Protein AF-A0AAD4X9F3-F1 (afdb_monomer_lite)

InterPro domains:
  IPR056671 Domain of unknown function DUF7769 [PF24964] (15-66)

Radius of gyration: 19.05 Å; chains: 1; bounding box: 66×26×44 Å

Sequence (95 aa):
MDIGTSFSTRNNKNLTNEQRLLVYHFLLKDSNKGRVKRGSMLRASQLFSISVITAKRIWKRGKDCWSRNVPIDVSSRKPTRSGGKPMEIDLSKLP

Organism: NCBI:txid357466

Foldseek 3Di:
DDPPPPPPDPPPPPDAQVLLVVLQVQQVVQDDPLHGDPCSLVVSCVVSVHDSVLSVLSSVQQVVCVVVVHPRGSGDPPPPDPDDDPPPPPPVPDD

pLDDT: mean 82.76, std 18.22, range [32.06, 97.75]

Secondary structure (DSSP, 8-state):
----------------HHHHHHHHHHHHHTEETTEEPTTHHHHHHHHTT--HHHHHHHHHHHHHHHHTT--------S-TT-S-------GGG--

Structure (mmCIF, N/CA/C/O backbone):
data_AF-A0AAD4X9F3-F1
#
_entry.id   AF-A0AAD4X9F3-F1
#
loop_
_atom_site.group_PDB
_atom_site.id
_atom_site.type_symbol
_atom_site.label_atom_id
_atom_site.label_alt_id
_atom_site.label_comp_id
_atom_site.label_asym_id
_atom_site.label_entity_id
_atom_site.label_seq_id
_atom_site.pdbx_PDB_ins_code
_atom_site.Cartn_x
_atom_site.Cartn_y
_atom_site.Cartn_z
_atom_site.occupancy
_atom_site.B_iso_or_equiv
_atom_site.auth_seq_id
_atom_site.auth_comp_id
_atom_site.auth_asym_id
_atom_site.auth_atom_id
_atom_site.pdbx_PDB_model_num
ATOM 1 N N . MET A 1 1 ? -25.275 13.630 18.191 1.00 39.44 1 MET A N 1
ATOM 2 C CA . MET A 1 1 ? -24.433 12.526 17.682 1.00 39.44 1 MET A CA 1
ATOM 3 C C . MET A 1 1 ? -23.032 13.073 17.536 1.00 39.44 1 MET A C 1
ATOM 5 O O . MET A 1 1 ? -22.702 13.679 16.523 1.00 39.44 1 MET A O 1
ATOM 9 N N . ASP A 1 2 ? -22.261 12.954 18.605 1.00 33.00 2 ASP A N 1
ATOM 10 C CA . ASP A 1 2 ? -20.920 13.507 18.715 1.00 33.00 2 ASP A CA 1
ATOM 11 C C .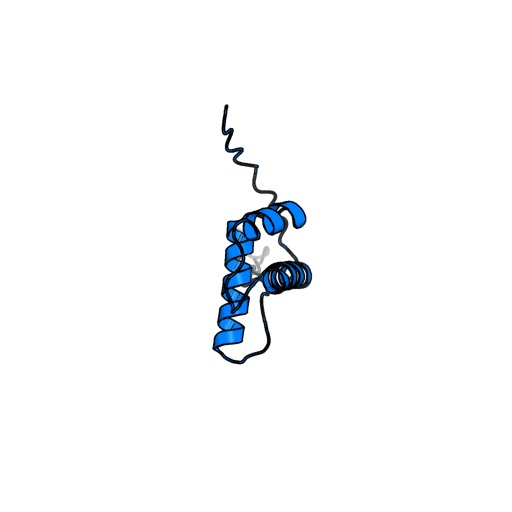 ASP A 1 2 ? -19.975 12.767 17.768 1.00 33.00 2 ASP A C 1
ATOM 13 O O . ASP A 1 2 ? -19.622 11.609 17.985 1.00 33.00 2 ASP A O 1
ATOM 17 N N . ILE A 1 3 ? -19.553 13.432 16.690 1.00 42.62 3 ILE A N 1
ATOM 18 C CA . ILE A 1 3 ? -18.442 12.958 15.860 1.00 42.62 3 ILE A CA 1
ATOM 19 C C . ILE A 1 3 ? -17.166 13.352 16.604 1.00 42.62 3 ILE A C 1
ATOM 21 O O . ILE A 1 3 ? -16.463 14.298 16.244 1.00 42.62 3 ILE A O 1
ATOM 25 N N . GLY A 1 4 ? -16.904 12.633 17.697 1.00 32.06 4 GLY A N 1
ATOM 26 C CA . GLY A 1 4 ? -15.634 12.648 18.402 1.00 32.06 4 GLY A CA 1
ATOM 27 C C . GLY A 1 4 ? -14.551 12.193 17.436 1.00 32.06 4 GLY A C 1
ATOM 28 O O . GLY A 1 4 ? -14.275 11.005 17.292 1.00 32.06 4 GLY A O 1
ATOM 29 N N . THR A 1 5 ? -13.963 13.148 16.720 1.00 45.06 5 THR A N 1
ATOM 30 C CA . THR A 1 5 ? -12.788 12.912 15.888 1.00 45.06 5 THR A CA 1
ATOM 31 C C . THR A 1 5 ? -11.633 12.688 16.850 1.00 45.06 5 THR A C 1
ATOM 33 O O . THR A 1 5 ? -10.939 13.621 17.244 1.00 45.06 5 THR A O 1
ATOM 36 N N . SER A 1 6 ? -11.472 11.445 17.303 1.00 38.75 6 SER A N 1
ATOM 37 C CA . SER A 1 6 ? -10.356 11.047 18.145 1.00 38.75 6 SER A CA 1
ATOM 38 C C . SER A 1 6 ? -9.070 11.294 17.361 1.00 38.75 6 SER A C 1
ATOM 40 O O . SER A 1 6 ? -8.746 10.562 16.421 1.00 38.75 6 SER A O 1
ATOM 42 N N . PHE A 1 7 ? -8.318 12.325 17.735 1.00 47.53 7 PHE A N 1
ATOM 43 C CA . PHE A 1 7 ? -6.920 12.456 17.350 1.00 47.53 7 PHE A CA 1
ATOM 44 C C . PHE A 1 7 ? -6.142 11.361 18.086 1.00 47.53 7 PHE A C 1
ATOM 46 O O . PHE A 1 7 ? -5.483 11.624 19.087 1.00 47.53 7 PHE A O 1
ATOM 53 N N . SER A 1 8 ? -6.271 10.106 17.637 1.00 50.84 8 SER A N 1
ATOM 54 C CA . SER A 1 8 ? -5.524 8.990 18.207 1.00 50.84 8 SER A CA 1
ATOM 55 C C . SER A 1 8 ? -4.045 9.340 18.151 1.00 50.84 8 SER A C 1
ATOM 57 O O . SER A 1 8 ? -3.485 9.595 17.077 1.00 50.84 8 SER A O 1
ATOM 59 N N . THR A 1 9 ? -3.432 9.381 19.330 1.00 46.59 9 THR A N 1
ATOM 60 C CA . THR A 1 9 ? -1.992 9.466 19.532 1.00 46.59 9 THR A CA 1
ATOM 61 C C . THR A 1 9 ? -1.326 8.522 18.538 1.00 46.59 9 THR A C 1
ATOM 63 O O . THR A 1 9 ? -1.598 7.323 18.495 1.00 46.59 9 THR A O 1
ATOM 66 N N . ARG A 1 10 ? -0.552 9.109 17.617 1.00 52.81 10 ARG A N 1
ATOM 67 C CA . ARG A 1 10 ? 0.027 8.425 16.460 1.00 52.81 10 ARG A CA 1
ATOM 68 C C . ARG A 1 10 ? 0.903 7.281 16.953 1.00 52.81 10 ARG A C 1
ATOM 70 O O . ARG A 1 10 ? 2.082 7.491 17.229 1.00 52.81 10 ARG A O 1
ATOM 77 N N . ASN A 1 11 ? 0.349 6.075 17.009 1.00 52.50 11 ASN A N 1
ATOM 78 C CA . ASN A 1 11 ? 1.132 4.859 17.115 1.00 52.50 11 ASN A CA 1
ATOM 79 C C . ASN A 1 11 ? 1.873 4.720 15.777 1.00 52.50 11 ASN A C 1
ATOM 81 O O . ASN A 1 11 ? 1.398 4.097 14.831 1.00 52.50 11 ASN A O 1
ATOM 85 N N . ASN A 1 12 ? 2.995 5.435 15.653 1.00 56.12 12 ASN A N 1
ATOM 86 C CA . ASN A 1 12 ? 3.875 5.475 14.489 1.00 56.12 12 ASN A CA 1
ATOM 87 C C . ASN A 1 12 ? 4.640 4.148 14.376 1.00 56.12 12 ASN A C 1
ATOM 89 O O . ASN A 1 12 ? 5.859 4.145 14.214 1.00 56.12 12 ASN A O 1
ATOM 93 N N . LYS A 1 13 ? 3.946 3.007 14.460 1.00 60.78 13 LYS A N 1
ATOM 94 C CA . LYS A 1 13 ? 4.536 1.732 14.075 1.00 60.78 13 LYS A CA 1
ATOM 95 C C . LYS A 1 13 ? 4.876 1.862 12.599 1.00 60.78 13 LYS A C 1
ATOM 97 O O . LYS A 1 13 ? 4.005 2.012 11.740 1.00 60.78 13 LYS A O 1
ATOM 102 N N . ASN A 1 14 ? 6.172 1.947 12.321 1.00 71.88 14 ASN A N 1
ATOM 103 C CA . ASN A 1 14 ? 6.661 1.989 10.959 1.00 71.88 14 ASN A CA 1
ATOM 104 C C . ASN A 1 14 ? 6.272 0.657 10.320 1.00 71.88 14 ASN A C 1
ATOM 106 O O . ASN A 1 14 ? 6.803 -0.378 10.707 1.00 71.88 14 ASN A O 1
ATOM 110 N N . LEU A 1 15 ? 5.324 0.687 9.378 1.00 84.06 15 LEU A N 1
ATOM 111 C CA . LEU A 1 15 ? 4.990 -0.501 8.601 1.00 84.06 15 LEU A CA 1
ATOM 112 C C . LEU A 1 15 ? 6.253 -1.023 7.915 1.00 84.06 15 LEU A C 1
ATOM 114 O O . LEU A 1 15 ? 6.954 -0.241 7.257 1.00 84.06 15 LEU A O 1
ATOM 118 N N . THR A 1 16 ? 6.487 -2.330 8.011 1.00 90.50 16 THR A N 1
ATOM 119 C CA . THR A 1 16 ? 7.503 -3.001 7.193 1.00 90.50 16 THR A CA 1
ATOM 120 C C . THR A 1 16 ? 7.133 -2.879 5.712 1.00 90.50 16 THR A C 1
ATOM 122 O O . THR A 1 16 ? 5.973 -2.642 5.359 1.00 90.50 16 THR A O 1
ATOM 125 N N . ASN A 1 17 ? 8.107 -3.017 4.810 1.00 91.50 17 ASN A N 1
ATOM 126 C CA . ASN A 1 17 ? 7.832 -2.926 3.372 1.00 91.50 17 ASN A CA 1
ATOM 127 C C . ASN A 1 17 ? 6.826 -3.995 2.908 1.00 91.50 17 ASN A C 1
ATOM 129 O O . ASN A 1 17 ? 5.949 -3.691 2.103 1.00 91.50 17 ASN A O 1
ATOM 133 N N . GLU A 1 18 ? 6.879 -5.189 3.494 1.00 93.38 18 GLU A N 1
ATOM 134 C CA . GLU A 1 18 ? 5.912 -6.269 3.269 1.00 93.38 18 GLU A CA 1
ATOM 135 C C . GLU A 1 18 ? 4.495 -5.869 3.692 1.00 93.38 18 GLU A C 1
ATOM 137 O O . GLU A 1 18 ? 3.555 -5.982 2.909 1.00 93.38 18 GLU A O 1
ATOM 142 N N . GLN A 1 19 ? 4.326 -5.297 4.890 1.00 94.12 19 GLN A N 1
ATOM 143 C CA . GLN A 1 19 ? 3.018 -4.808 5.336 1.00 94.12 19 GLN A CA 1
ATOM 144 C C . GLN A 1 19 ? 2.480 -3.704 4.418 1.00 94.12 19 GLN A C 1
ATOM 146 O O . GLN A 1 19 ? 1.284 -3.648 4.132 1.00 94.12 19 GLN A O 1
ATOM 151 N N . ARG A 1 20 ? 3.354 -2.826 3.911 1.00 95.88 20 ARG A N 1
ATOM 152 C CA . ARG A 1 20 ? 2.969 -1.792 2.934 1.00 95.88 20 ARG A CA 1
ATOM 153 C C . ARG A 1 20 ? 2.500 -2.412 1.617 1.00 95.88 20 ARG A C 1
ATOM 155 O O . ARG A 1 20 ? 1.547 -1.899 1.029 1.00 95.88 20 ARG A O 1
ATOM 162 N N . LEU A 1 21 ? 3.127 -3.502 1.178 1.00 96.38 21 LEU A N 1
ATOM 163 C CA . LEU A 1 21 ? 2.719 -4.255 -0.007 1.00 96.38 21 LEU A CA 1
ATOM 164 C C . LEU A 1 21 ? 1.354 -4.930 0.194 1.00 96.38 21 LEU A C 1
ATOM 166 O O . LEU A 1 21 ? 0.490 -4.820 -0.674 1.00 96.38 21 LEU A O 1
ATOM 170 N N . LEU A 1 22 ? 1.099 -5.514 1.368 1.00 97.25 22 LEU A N 1
ATOM 171 C CA . LEU A 1 22 ? -0.215 -6.072 1.718 1.00 97.25 22 LEU A CA 1
ATOM 172 C C . LEU A 1 22 ? -1.326 -5.011 1.694 1.00 97.25 22 LEU A C 1
ATOM 174 O O . LEU A 1 22 ? -2.395 -5.252 1.131 1.00 97.25 22 LEU A O 1
ATOM 178 N N . VAL A 1 23 ? -1.067 -3.810 2.230 1.00 97.06 23 VAL A N 1
ATOM 179 C CA . VAL A 1 23 ? -2.006 -2.675 2.138 1.00 97.06 23 VAL A CA 1
ATOM 180 C C . VAL A 1 23 ? -2.305 -2.337 0.676 1.00 97.06 23 VAL A C 1
ATOM 182 O O . VAL A 1 23 ? -3.462 -2.105 0.319 1.00 97.06 23 VAL A O 1
ATOM 185 N N . TYR A 1 24 ? -1.280 -2.303 -0.180 1.00 97.25 24 TYR A N 1
ATOM 186 C CA . TYR A 1 24 ? -1.466 -2.036 -1.603 1.00 97.25 24 TYR A CA 1
ATOM 187 C C . TYR A 1 24 ? -2.329 -3.109 -2.278 1.00 97.25 24 TYR A C 1
ATOM 189 O O . TYR A 1 24 ? -3.300 -2.753 -2.942 1.00 97.25 24 TYR A O 1
ATOM 197 N N . HIS A 1 25 ? -2.048 -4.398 -2.064 1.00 96.94 25 HIS A N 1
ATOM 198 C CA . HIS A 1 25 ? -2.841 -5.489 -2.641 1.00 96.94 25 HIS A CA 1
ATOM 199 C C . HIS A 1 25 ? -4.290 -5.498 -2.151 1.00 96.94 25 HIS A C 1
ATOM 201 O O . HIS A 1 25 ? -5.202 -5.712 -2.950 1.00 96.94 25 HIS A O 1
ATOM 207 N N . PHE A 1 26 ? -4.525 -5.202 -0.869 1.00 97.75 26 PHE A N 1
ATOM 208 C CA . PHE A 1 26 ? -5.875 -5.041 -0.331 1.00 97.75 26 PHE A CA 1
ATOM 209 C C . PHE A 1 26 ? -6.651 -3.950 -1.085 1.00 97.75 26 PHE A C 1
ATOM 211 O O . PHE A 1 26 ? -7.775 -4.176 -1.536 1.00 97.75 26 PHE A O 1
ATOM 218 N N . LEU A 1 27 ? -6.039 -2.774 -1.268 1.00 97.50 27 LEU A N 1
ATOM 219 C CA . LEU A 1 27 ? -6.653 -1.665 -2.003 1.00 97.50 27 LEU A CA 1
ATOM 220 C C . LEU A 1 27 ? -6.815 -1.976 -3.494 1.00 97.50 27 LEU A C 1
ATOM 222 O O . LEU A 1 27 ? -7.803 -1.553 -4.088 1.00 97.50 27 LEU A O 1
ATOM 226 N N . LEU A 1 28 ? -5.874 -2.717 -4.084 1.00 96.38 28 LEU A N 1
ATOM 227 C CA . LEU A 1 28 ? -5.915 -3.133 -5.482 1.00 96.38 28 LEU A CA 1
ATOM 228 C C . LEU A 1 28 ? -7.091 -4.080 -5.740 1.00 96.38 28 LEU A C 1
ATOM 230 O O . LEU A 1 28 ? -7.858 -3.835 -6.670 1.00 96.38 28 LEU A O 1
ATOM 234 N N . LYS A 1 29 ? -7.285 -5.089 -4.878 1.00 96.44 29 LYS A N 1
ATOM 235 C CA . LYS A 1 29 ? -8.424 -6.025 -4.930 1.00 96.44 29 LYS A CA 1
ATOM 236 C C . LYS A 1 29 ? -9.765 -5.300 -4.848 1.00 96.44 29 LYS A C 1
ATOM 238 O O . LYS A 1 29 ? -10.748 -5.736 -5.437 1.00 96.44 29 LYS A O 1
ATOM 243 N N . ASP A 1 30 ? -9.802 -4.186 -4.124 1.00 95.62 30 ASP A N 1
ATOM 244 C CA . ASP A 1 30 ? -11.003 -3.377 -3.961 1.00 95.62 30 ASP A CA 1
ATOM 245 C C . ASP A 1 30 ? -11.037 -2.127 -4.857 1.00 95.62 30 ASP A C 1
ATOM 247 O O . ASP A 1 30 ? -11.812 -1.192 -4.629 1.00 95.62 30 ASP A O 1
ATOM 251 N N . SER A 1 31 ? -10.201 -2.108 -5.897 1.00 95.00 31 SER A N 1
ATOM 252 C CA . SER A 1 31 ? -10.197 -1.084 -6.934 1.00 95.00 31 SER A CA 1
ATOM 253 C C . SER A 1 31 ? -10.873 -1.579 -8.211 1.00 95.00 31 SER A C 1
ATOM 255 O O . SER A 1 31 ? -10.894 -2.768 -8.507 1.00 95.00 31 SER A O 1
ATOM 257 N N . ASN A 1 32 ? -11.428 -0.650 -8.983 1.00 92.75 32 ASN A N 1
ATOM 258 C CA . ASN A 1 32 ? -11.931 -0.899 -10.328 1.00 92.75 32 ASN A CA 1
ATOM 259 C C . ASN A 1 32 ? -11.284 0.109 -11.285 1.00 92.75 32 ASN A C 1
ATOM 261 O O . ASN A 1 32 ? -11.333 1.313 -11.022 1.00 92.75 32 ASN A O 1
ATOM 265 N N . LYS A 1 33 ? -10.649 -0.367 -12.365 1.00 87.69 33 LYS A N 1
ATOM 266 C CA . LYS A 1 33 ? -9.953 0.470 -13.369 1.00 87.69 33 LYS A CA 1
ATOM 267 C C . LYS A 1 33 ? -9.028 1.534 -12.741 1.00 87.69 33 LYS A C 1
ATOM 269 O O . LYS A 1 33 ? -9.054 2.705 -13.111 1.00 87.69 33 LYS A O 1
ATOM 274 N N . GLY A 1 34 ? -8.257 1.152 -11.717 1.00 85.25 34 GLY A N 1
ATOM 275 C CA . GLY A 1 34 ? -7.315 2.052 -11.032 1.00 85.25 34 GLY A CA 1
ATOM 276 C C . GLY A 1 34 ? -7.951 3.061 -10.061 1.00 85.25 34 GLY A C 1
ATOM 277 O O . GLY A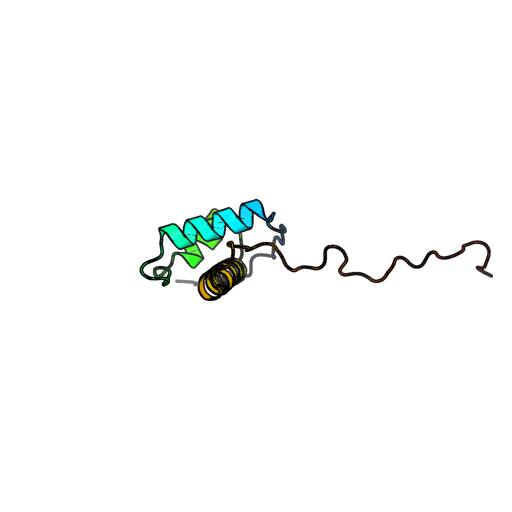 1 34 ? -7.259 3.949 -9.548 1.00 85.25 34 GLY A O 1
ATOM 278 N N . ARG A 1 35 ? -9.252 2.933 -9.771 1.00 91.62 35 ARG A N 1
ATOM 279 C CA . ARG A 1 35 ? -9.973 3.734 -8.771 1.00 91.62 35 ARG A CA 1
ATOM 280 C C . ARG A 1 35 ? -10.374 2.854 -7.595 1.00 91.62 35 ARG A C 1
ATOM 282 O O . ARG A 1 35 ? -11.125 1.899 -7.752 1.00 91.62 35 ARG A O 1
ATOM 289 N N . VAL A 1 36 ? -9.883 3.190 -6.408 1.00 94.75 36 VAL A N 1
ATOM 290 C CA . VAL A 1 36 ? -10.275 2.526 -5.157 1.00 94.75 36 VAL A CA 1
ATOM 291 C C . VAL A 1 36 ? -11.715 2.906 -4.815 1.00 94.75 36 VAL A C 1
ATOM 293 O O . VAL A 1 36 ? -12.077 4.081 -4.926 1.00 94.75 36 VAL A O 1
ATOM 296 N N . LYS A 1 37 ? -12.532 1.934 -4.395 1.00 95.25 37 LYS A N 1
ATOM 297 C CA . LYS A 1 37 ? -13.921 2.187 -3.986 1.00 95.25 37 LYS A CA 1
ATOM 298 C C . LYS A 1 37 ? -14.003 3.143 -2.786 1.00 95.25 37 LYS A C 1
ATOM 300 O O . LYS A 1 37 ? -13.062 3.326 -2.006 1.00 95.25 37 LYS A O 1
ATOM 305 N N . ARG A 1 38 ? -15.168 3.780 -2.620 1.00 93.50 38 ARG A N 1
ATOM 306 C CA . ARG A 1 38 ? -15.431 4.656 -1.469 1.00 93.50 38 ARG A CA 1
ATOM 307 C C . ARG A 1 38 ? -15.293 3.847 -0.172 1.00 93.50 38 ARG A C 1
ATOM 309 O O . ARG A 1 38 ? -15.764 2.720 -0.076 1.00 93.50 38 ARG A O 1
ATOM 316 N N . GLY A 1 39 ? -14.620 4.421 0.823 1.00 94.81 39 GLY A N 1
ATOM 317 C CA . GLY A 1 39 ? -14.443 3.800 2.140 1.00 94.81 39 GLY A CA 1
ATOM 318 C C . GLY A 1 39 ? -13.345 2.733 2.235 1.00 94.81 39 GLY A C 1
ATOM 319 O O . GLY A 1 39 ? -12.945 2.401 3.347 1.00 94.81 39 GLY A O 1
ATOM 320 N N . SER A 1 40 ? -12.772 2.235 1.134 1.00 96.56 40 SER A N 1
ATOM 321 C CA . SER A 1 40 ? -11.714 1.207 1.213 1.00 96.56 40 SER A CA 1
ATOM 322 C C . SER A 1 40 ? -10.447 1.717 1.897 1.00 96.56 40 SER A C 1
ATOM 324 O O . SER A 1 40 ? -9.775 0.962 2.587 1.00 96.56 40 SER A O 1
ATOM 326 N N . MET A 1 41 ? -10.146 3.015 1.777 1.00 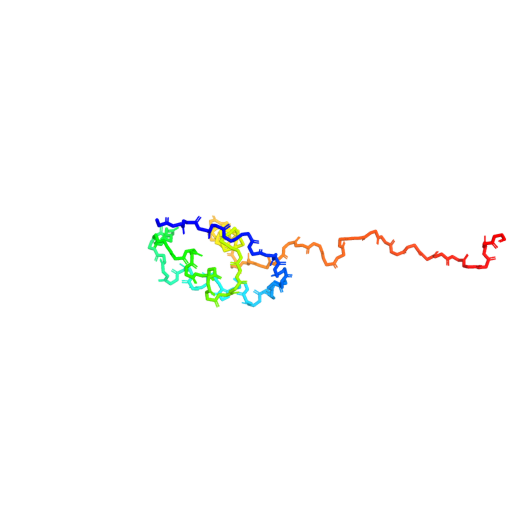96.69 41 MET A N 1
ATOM 327 C CA . MET A 1 41 ? -9.037 3.640 2.510 1.00 96.69 41 MET A CA 1
ATOM 328 C C . MET A 1 41 ? -9.259 3.618 4.026 1.00 96.69 41 MET A C 1
ATOM 330 O O . MET A 1 41 ? -8.307 3.429 4.777 1.00 96.69 41 MET A O 1
ATOM 334 N N . LEU A 1 42 ? -10.507 3.805 4.472 1.00 96.62 42 LEU A N 1
ATOM 335 C CA . LEU A 1 42 ? -10.869 3.714 5.885 1.00 96.62 42 LEU A CA 1
ATOM 336 C C . LEU A 1 42 ? -10.794 2.260 6.363 1.00 96.62 42 LEU A C 1
ATOM 338 O O . LEU A 1 42 ? -10.201 1.997 7.401 1.00 96.62 42 LEU A O 1
ATOM 342 N N . ARG A 1 43 ? -11.287 1.310 5.560 1.00 97.12 43 ARG A N 1
ATOM 343 C CA . ARG A 1 43 ? -11.154 -0.124 5.858 1.00 97.12 43 ARG A CA 1
ATOM 344 C C . ARG A 1 43 ? -9.694 -0.565 5.949 1.00 97.12 43 ARG A C 1
ATOM 346 O O . ARG A 1 43 ? -9.334 -1.250 6.894 1.00 97.12 43 ARG A O 1
ATOM 353 N N . ALA A 1 44 ? -8.835 -0.123 5.029 1.00 95.81 44 ALA A N 1
ATOM 354 C CA . ALA A 1 44 ? -7.396 -0.379 5.106 1.00 95.81 44 ALA A CA 1
ATOM 355 C C . ALA A 1 44 ? -6.770 0.271 6.352 1.00 95.81 44 ALA A C 1
ATOM 357 O O . ALA A 1 44 ? -5.938 -0.329 7.022 1.00 95.81 44 ALA A O 1
ATOM 358 N N . SER A 1 45 ? -7.184 1.493 6.688 1.00 94.00 45 SER A N 1
ATOM 359 C CA . SER A 1 45 ? -6.735 2.185 7.898 1.00 94.00 45 SER A CA 1
ATOM 360 C C . SER A 1 45 ? -7.054 1.385 9.164 1.00 94.00 45 SER A C 1
ATOM 362 O O . SER A 1 45 ? -6.157 1.171 9.976 1.00 94.00 45 SER A O 1
ATOM 364 N N . GLN A 1 46 ? -8.283 0.883 9.285 1.00 94.94 46 GLN A N 1
ATOM 365 C CA . GLN A 1 46 ? -8.725 0.060 10.410 1.00 94.94 46 GLN A CA 1
ATOM 366 C C . GLN A 1 46 ? -8.017 -1.302 10.435 1.00 94.94 46 GLN A C 1
ATOM 368 O O . GLN A 1 46 ? -7.429 -1.663 11.449 1.00 94.94 46 GLN A O 1
ATOM 373 N N . LEU A 1 47 ? -7.999 -2.020 9.306 1.00 94.56 47 LEU A N 1
ATOM 374 C CA . LEU A 1 47 ? -7.433 -3.369 9.205 1.00 94.56 47 LEU A CA 1
ATOM 375 C C . LEU A 1 47 ? -5.934 -3.406 9.526 1.00 94.56 47 LEU A C 1
ATOM 377 O O . LEU A 1 47 ? -5.463 -4.321 10.191 1.00 94.56 47 LEU A O 1
ATOM 381 N N . PHE A 1 48 ? -5.185 -2.404 9.066 1.00 91.88 48 PHE A N 1
ATOM 382 C CA . PHE A 1 48 ? -3.733 -2.349 9.238 1.00 91.88 48 PHE A CA 1
ATOM 383 C C . PHE A 1 48 ? -3.293 -1.410 10.373 1.00 91.88 48 PHE A C 1
ATOM 385 O O . PHE A 1 48 ? -2.099 -1.156 10.515 1.00 91.88 48 PHE A O 1
ATOM 392 N N . SER A 1 49 ? -4.230 -0.878 11.172 1.00 92.12 49 SER A N 1
ATOM 393 C CA . SER A 1 49 ? -3.954 0.084 12.255 1.00 92.12 49 SER A CA 1
ATOM 394 C C . SER A 1 49 ? -3.072 1.267 11.818 1.00 92.12 49 SER A C 1
ATOM 396 O O . SER A 1 49 ? -2.139 1.669 12.514 1.00 92.12 49 SER A O 1
ATOM 398 N N . ILE A 1 50 ? -3.341 1.826 10.635 1.00 91.81 50 ILE A N 1
ATOM 399 C CA . ILE A 1 50 ? -2.580 2.949 10.064 1.00 91.81 50 ILE A CA 1
ATOM 400 C C . ILE A 1 50 ? -3.457 4.161 9.827 1.00 91.81 50 ILE A C 1
ATOM 402 O O . ILE A 1 50 ? -4.667 4.048 9.686 1.00 91.81 50 ILE A O 1
ATOM 406 N N . SER A 1 51 ? -2.848 5.336 9.671 1.00 92.75 51 SER A N 1
ATOM 407 C CA . SER A 1 51 ? -3.599 6.507 9.220 1.00 92.75 51 SER A CA 1
ATOM 408 C C . SER A 1 51 ? -4.111 6.333 7.782 1.00 92.75 51 SER A C 1
ATOM 410 O O . SER A 1 51 ? -3.415 5.798 6.910 1.00 92.75 51 SER A O 1
ATOM 412 N N . VAL A 1 52 ? -5.288 6.894 7.495 1.00 94.62 52 VAL A N 1
ATOM 413 C CA . VAL A 1 52 ? -5.830 7.006 6.127 1.00 94.62 52 VAL A CA 1
ATOM 414 C C . VAL A 1 52 ? -4.839 7.710 5.187 1.00 94.62 52 VAL A C 1
ATOM 416 O O . VAL A 1 52 ? -4.741 7.369 4.009 1.00 94.62 52 VAL A O 1
ATOM 419 N N . ILE A 1 53 ? -4.056 8.667 5.699 1.00 94.44 53 ILE A N 1
ATOM 420 C CA . ILE A 1 53 ? -3.008 9.362 4.935 1.00 94.44 53 ILE A CA 1
ATOM 421 C C . ILE A 1 53 ? -1.915 8.377 4.499 1.00 94.44 53 ILE A C 1
ATOM 423 O O . ILE A 1 53 ? -1.478 8.411 3.347 1.00 94.44 53 ILE A O 1
ATOM 427 N N . THR A 1 54 ? -1.488 7.475 5.386 1.00 93.56 54 THR A N 1
ATOM 428 C CA . THR A 1 54 ? -0.509 6.427 5.064 1.00 93.56 54 THR A CA 1
ATOM 429 C C . THR A 1 54 ? -1.043 5.495 3.978 1.00 93.56 54 THR A C 1
ATOM 431 O O . THR A 1 54 ? -0.328 5.248 3.007 1.00 93.56 54 THR A O 1
ATOM 434 N N . ALA A 1 55 ? -2.300 5.050 4.083 1.00 95.50 55 ALA A N 1
ATOM 435 C CA . ALA A 1 55 ? -2.945 4.222 3.059 1.00 95.50 55 ALA A CA 1
ATOM 436 C C . ALA A 1 55 ? -2.988 4.932 1.691 1.00 95.50 55 ALA A C 1
ATOM 438 O O . ALA A 1 55 ? -2.556 4.372 0.682 1.00 95.50 55 ALA A O 1
ATOM 439 N N . LYS A 1 56 ? -3.394 6.212 1.658 1.00 95.94 56 LYS A N 1
ATOM 440 C CA . LYS A 1 56 ? -3.378 7.039 0.436 1.00 95.94 56 LYS A CA 1
ATOM 441 C C . LYS A 1 56 ? -1.977 7.150 -0.178 1.00 95.94 56 LYS A C 1
ATOM 443 O O . LYS A 1 56 ? -1.832 7.051 -1.394 1.00 95.94 56 LYS A O 1
ATOM 448 N N . ARG A 1 57 ? -0.940 7.348 0.646 1.00 95.69 57 ARG A N 1
ATOM 449 C CA . ARG A 1 57 ? 0.460 7.425 0.183 1.00 95.69 57 ARG A CA 1
ATOM 450 C C . ARG A 1 57 ? 0.933 6.108 -0.431 1.00 95.69 57 ARG A C 1
ATOM 452 O O . ARG A 1 57 ? 1.607 6.145 -1.455 1.00 95.69 57 ARG A O 1
ATOM 459 N N . ILE A 1 58 ? 0.594 4.975 0.185 1.00 96.00 58 ILE A N 1
ATOM 460 C CA . ILE A 1 58 ? 0.906 3.637 -0.343 1.00 96.00 58 ILE A CA 1
ATOM 461 C C . ILE A 1 58 ? 0.233 3.444 -1.706 1.00 96.00 58 ILE A C 1
ATOM 463 O O . ILE A 1 58 ? 0.910 3.111 -2.675 1.00 96.00 58 ILE A O 1
ATOM 467 N N . TRP A 1 59 ? -1.064 3.751 -1.806 1.00 97.38 59 TRP A N 1
ATOM 468 C CA . TRP A 1 59 ? -1.806 3.653 -3.065 1.00 97.38 59 TRP A CA 1
ATO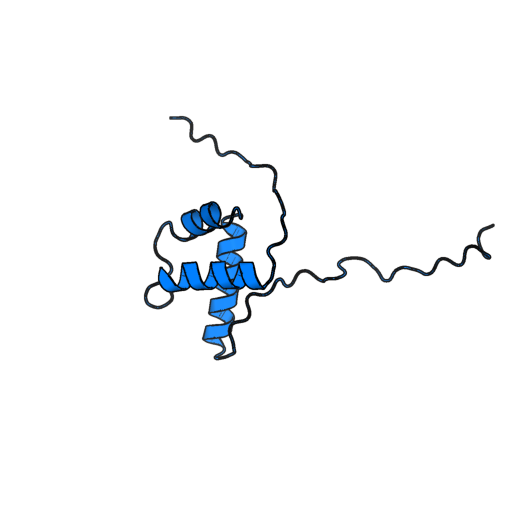M 469 C C . TRP A 1 59 ? -1.195 4.497 -4.182 1.00 97.38 59 TRP A C 1
ATOM 471 O O . TRP A 1 59 ? -0.979 4.001 -5.286 1.00 97.38 59 TRP A 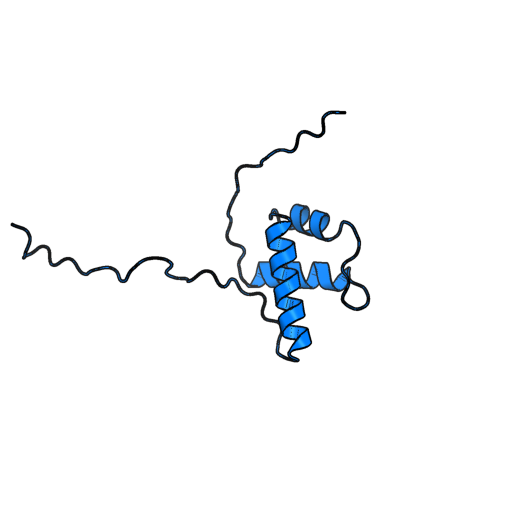O 1
ATOM 481 N N . LYS A 1 60 ? -0.876 5.766 -3.888 1.00 95.88 60 LYS A N 1
ATOM 482 C CA . LYS A 1 60 ? -0.246 6.668 -4.858 1.00 95.88 60 LYS A CA 1
ATOM 483 C C . LYS A 1 60 ? 1.054 6.071 -5.405 1.00 95.88 60 LYS A C 1
ATOM 485 O O . LYS A 1 60 ? 1.213 6.019 -6.614 1.00 95.88 60 LYS A O 1
ATOM 490 N N . ARG A 1 61 ? 1.928 5.544 -4.540 1.00 95.75 61 ARG A N 1
ATOM 491 C CA . ARG A 1 61 ? 3.201 4.936 -4.972 1.00 95.75 61 ARG A CA 1
ATOM 492 C C . ARG A 1 61 ? 3.011 3.746 -5.899 1.00 95.75 61 ARG A C 1
ATOM 494 O O . ARG A 1 61 ? 3.688 3.668 -6.917 1.00 95.75 61 ARG A O 1
ATOM 501 N N . GLY A 1 62 ? 2.086 2.848 -5.567 1.00 95.69 62 GLY A N 1
ATOM 502 C CA . GLY A 1 62 ? 1.797 1.705 -6.428 1.00 95.69 62 GLY A CA 1
ATOM 503 C C . GLY A 1 62 ? 1.260 2.145 -7.791 1.00 95.69 62 GLY A C 1
ATOM 504 O O . GLY A 1 62 ? 1.711 1.641 -8.815 1.00 95.69 62 GLY A O 1
ATOM 505 N N . LYS A 1 63 ? 0.383 3.161 -7.829 1.00 95.06 63 LYS A N 1
ATOM 506 C CA . LYS A 1 63 ? -0.069 3.757 -9.097 1.00 95.06 63 LYS A CA 1
ATOM 507 C C . LYS A 1 63 ? 1.063 4.401 -9.894 1.00 95.06 63 LYS A C 1
ATOM 509 O O . LYS A 1 63 ? 1.098 4.214 -11.101 1.00 95.06 63 LYS A O 1
ATOM 514 N N . ASP A 1 64 ? 1.967 5.125 -9.239 1.00 95.31 64 ASP A N 1
ATOM 515 C CA . ASP A 1 64 ? 3.110 5.767 -9.898 1.00 95.31 64 ASP A CA 1
ATOM 516 C C . ASP A 1 64 ? 4.088 4.725 -10.480 1.00 95.31 64 ASP A C 1
ATOM 518 O O . ASP A 1 64 ? 4.795 4.998 -11.448 1.00 95.31 64 ASP A O 1
ATOM 522 N N . CYS A 1 65 ? 4.185 3.531 -9.884 1.00 95.25 65 CYS A N 1
ATOM 523 C CA . CYS A 1 65 ? 4.944 2.413 -10.457 1.00 95.25 65 CYS A CA 1
ATOM 524 C C . CYS A 1 65 ? 4.220 1.823 -11.667 1.00 95.25 65 CYS A C 1
ATOM 526 O O . CYS A 1 65 ? 4.815 1.693 -12.734 1.00 95.25 65 CYS A O 1
ATOM 528 N N . TRP A 1 66 ? 2.918 1.565 -11.525 1.00 93.31 66 TRP A N 1
ATOM 529 C CA . TRP A 1 66 ? 2.086 1.056 -12.611 1.00 93.31 66 TRP A CA 1
ATOM 530 C C . TRP A 1 66 ? 2.082 1.990 -13.830 1.00 93.31 66 TRP A C 1
ATOM 532 O O . TRP A 1 66 ? 2.262 1.530 -14.951 1.00 93.31 66 TRP A O 1
ATOM 542 N N . SER A 1 67 ? 1.988 3.310 -13.628 1.00 93.81 67 SER A N 1
ATOM 543 C CA . SER A 1 67 ? 2.017 4.295 -14.719 1.00 93.81 67 SER A CA 1
ATOM 544 C C . SER A 1 67 ? 3.366 4.386 -15.433 1.00 93.81 67 SER A C 1
ATOM 546 O O . SER A 1 67 ? 3.421 4.842 -16.567 1.00 93.81 67 SER A O 1
ATOM 548 N N . ARG A 1 68 ? 4.456 3.993 -14.765 1.00 95.62 68 ARG A N 1
ATOM 549 C CA . ARG A 1 68 ? 5.807 3.936 -15.344 1.00 95.62 68 ARG A CA 1
ATOM 550 C C . ARG A 1 68 ? 6.135 2.564 -15.938 1.00 95.62 68 ARG A C 1
ATOM 552 O O . ARG A 1 68 ? 7.253 2.380 -16.401 1.00 95.62 68 ARG A O 1
ATOM 559 N N . ASN A 1 69 ? 5.198 1.614 -15.894 1.00 94.75 69 ASN A N 1
ATOM 560 C CA . ASN A 1 69 ? 5.401 0.228 -16.312 1.00 94.75 69 ASN A CA 1
ATOM 561 C C . ASN A 1 69 ? 6.624 -0.438 -15.641 1.00 94.75 69 ASN A C 1
ATOM 563 O O . ASN A 1 69 ? 7.357 -1.198 -16.268 1.00 94.75 69 ASN A O 1
ATOM 567 N N . VAL A 1 70 ? 6.859 -0.125 -14.361 1.00 95.50 70 VAL A N 1
ATOM 568 C CA . VAL A 1 70 ? 7.932 -0.721 -13.546 1.00 95.50 70 VAL A CA 1
ATOM 569 C C . VAL A 1 70 ? 7.350 -1.651 -12.478 1.00 95.50 70 VAL A C 1
ATOM 571 O O . VAL A 1 70 ? 6.172 -1.506 -12.127 1.00 95.50 70 VAL A O 1
ATOM 574 N N . PRO A 1 71 ? 8.156 -2.566 -11.902 1.00 95.69 71 PRO A N 1
ATOM 575 C CA . PRO A 1 71 ? 7.723 -3.379 -10.773 1.00 95.69 71 PRO A CA 1
ATOM 576 C C . PRO A 1 71 ? 7.139 -2.527 -9.639 1.00 95.69 71 PRO A C 1
ATOM 578 O O . PRO A 1 71 ? 7.610 -1.421 -9.356 1.00 95.69 71 PRO A O 1
ATOM 581 N N . ILE A 1 72 ? 6.087 -3.037 -8.996 1.00 94.75 72 ILE A N 1
ATOM 582 C CA . ILE A 1 72 ? 5.408 -2.324 -7.915 1.00 94.75 72 ILE A CA 1
ATOM 583 C C . ILE A 1 72 ? 6.335 -2.230 -6.703 1.00 94.75 72 ILE A C 1
ATOM 585 O O . ILE A 1 72 ? 6.560 -3.214 -6.004 1.00 94.75 72 ILE A O 1
ATOM 589 N N . ASP A 1 73 ? 6.799 -1.015 -6.417 1.00 95.31 73 ASP A N 1
ATOM 590 C CA . ASP A 1 73 ? 7.532 -0.686 -5.198 1.00 95.31 73 ASP A CA 1
ATOM 591 C C . ASP A 1 73 ? 6.749 0.328 -4.349 1.00 95.31 73 ASP A C 1
ATOM 593 O O . ASP A 1 73 ? 6.569 1.501 -4.696 1.00 95.31 73 ASP A O 1
ATOM 597 N N . VAL A 1 74 ? 6.277 -0.138 -3.191 1.00 95.31 74 VAL A N 1
ATOM 598 C CA . VAL A 1 74 ? 5.572 0.677 -2.189 1.00 95.31 74 VAL A CA 1
ATOM 599 C C . VAL A 1 74 ? 6.358 0.836 -0.888 1.00 95.31 74 VAL A C 1
ATOM 601 O O . VAL A 1 74 ? 5.796 1.318 0.108 1.00 95.31 74 VAL A O 1
ATOM 604 N N . SER A 1 75 ? 7.647 0.480 -0.897 1.00 91.88 75 SER A N 1
ATOM 605 C CA . SER A 1 75 ? 8.568 0.582 0.238 1.00 91.88 75 SER A CA 1
ATOM 606 C C . SER A 1 75 ? 8.535 1.963 0.886 1.00 91.88 75 SER A C 1
ATOM 608 O O . SER A 1 75 ? 8.132 2.955 0.273 1.00 91.88 75 SER A O 1
ATOM 610 N N . SER A 1 76 ? 8.884 2.064 2.168 1.00 86.94 76 SER A N 1
ATOM 611 C CA . SER A 1 76 ? 9.049 3.367 2.819 1.00 86.94 76 SER A CA 1
ATOM 612 C C . SER A 1 76 ? 10.240 4.111 2.205 1.00 86.94 76 SER A C 1
ATOM 614 O O . SER A 1 76 ? 11.299 3.535 2.027 1.00 86.94 76 SER A O 1
ATOM 616 N N . ARG A 1 77 ? 10.091 5.418 1.931 1.00 84.81 77 ARG A N 1
ATOM 617 C CA . ARG A 1 77 ? 11.223 6.288 1.521 1.00 84.81 77 ARG A CA 1
ATOM 618 C C . ARG A 1 77 ? 11.803 7.068 2.701 1.00 84.81 77 ARG A C 1
ATOM 620 O O . ARG A 1 77 ? 12.522 8.038 2.496 1.00 84.81 77 ARG A O 1
ATOM 627 N N . LYS A 1 78 ? 11.415 6.728 3.935 1.00 77.50 78 LYS A N 1
ATOM 628 C CA . LYS A 1 78 ? 12.084 7.312 5.097 1.00 77.50 78 LYS A CA 1
ATOM 629 C C . LYS A 1 78 ? 13.558 6.905 4.999 1.00 77.50 78 LYS A C 1
ATOM 631 O O . LYS A 1 78 ? 13.800 5.707 4.854 1.00 77.50 78 LYS A O 1
ATOM 636 N N . PRO A 1 79 ? 14.506 7.852 5.041 1.00 67.69 79 PRO A N 1
ATOM 637 C CA . PRO A 1 79 ? 15.912 7.498 5.117 1.00 67.69 79 PRO A CA 1
ATOM 638 C C . PRO A 1 79 ? 16.100 6.564 6.314 1.00 67.69 79 PRO A C 1
ATOM 640 O O . PRO A 1 79 ? 15.633 6.876 7.408 1.00 67.69 79 PRO A O 1
ATOM 643 N N . THR A 1 80 ? 16.752 5.419 6.120 1.00 61.28 80 THR A N 1
ATOM 644 C CA . THR A 1 80 ? 17.120 4.513 7.223 1.00 61.28 80 THR A CA 1
ATOM 645 C C . THR A 1 80 ? 18.028 5.214 8.241 1.00 61.28 80 THR A C 1
ATOM 647 O O . THR A 1 80 ? 18.015 4.863 9.415 1.00 61.28 80 THR A O 1
ATOM 650 N N . ARG A 1 81 ? 18.736 6.273 7.814 1.00 55.62 81 ARG A N 1
ATOM 651 C CA . ARG A 1 81 ? 19.431 7.264 8.648 1.00 55.62 81 ARG A CA 1
ATOM 652 C C . ARG A 1 81 ? 18.923 8.671 8.348 1.00 55.62 81 ARG A C 1
ATOM 654 O O . ARG A 1 81 ? 19.527 9.419 7.589 1.00 55.62 81 ARG A O 1
ATOM 661 N N . SER A 1 82 ? 17.796 9.050 8.934 1.00 53.84 82 SER A N 1
ATOM 662 C CA . SER A 1 82 ? 17.425 10.463 9.062 1.00 53.84 82 SER A CA 1
ATOM 663 C C . SER A 1 82 ? 18.111 11.037 10.306 1.00 53.84 82 SER A C 1
ATOM 665 O O . SER A 1 82 ? 17.480 11.223 11.339 1.00 53.84 82 SER A O 1
ATOM 667 N N . GLY A 1 83 ? 19.428 11.214 10.210 1.00 59.22 83 GLY A N 1
ATOM 668 C CA . GLY A 1 83 ? 20.324 11.725 11.244 1.00 59.22 83 GLY A CA 1
ATOM 669 C C . GLY A 1 83 ? 21.726 11.843 10.649 1.00 59.22 83 GLY A C 1
ATOM 670 O O . GLY A 1 83 ? 22.088 11.024 9.799 1.00 59.22 83 GLY A O 1
ATOM 671 N N . GLY A 1 84 ? 22.470 12.888 11.027 1.00 69.69 84 GLY A N 1
ATOM 672 C CA . GLY A 1 84 ? 23.817 13.157 10.516 1.00 69.69 84 GLY A CA 1
ATOM 673 C C . GLY A 1 84 ? 24.741 11.938 10.603 1.00 69.69 84 GLY A C 1
ATOM 674 O O . GLY A 1 84 ? 24.457 10.953 11.293 1.00 69.69 84 GLY A O 1
ATOM 675 N N . LYS A 1 85 ? 25.869 11.973 9.884 1.00 73.62 85 LYS A N 1
ATOM 676 C CA . LYS A 1 85 ? 26.942 11.005 10.150 1.00 73.62 85 LYS A CA 1
ATOM 677 C C . LYS A 1 85 ? 27.233 11.035 11.662 1.0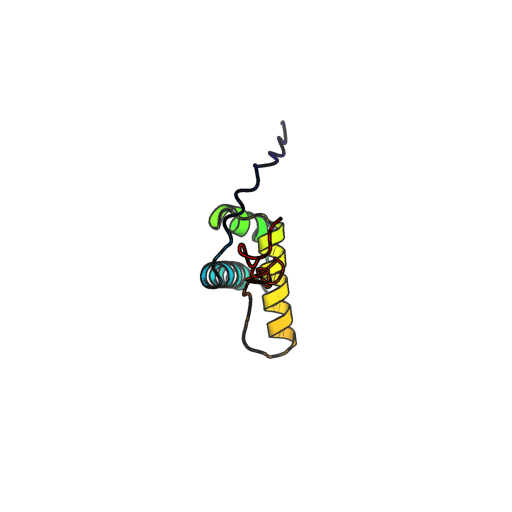0 73.62 85 LYS A C 1
ATOM 679 O O . LYS A 1 85 ? 27.323 12.146 12.179 1.00 73.62 85 LYS A O 1
ATOM 684 N N . PRO A 1 86 ? 27.310 9.890 12.375 1.00 65.69 86 PRO A N 1
ATOM 685 C CA . PRO A 1 86 ? 27.812 9.910 13.735 1.00 65.69 86 PRO A CA 1
ATOM 686 C C . PRO A 1 86 ? 29.189 10.551 13.636 1.00 65.69 86 PRO A C 1
ATOM 688 O O . PRO A 1 86 ? 30.045 10.073 12.892 1.00 65.69 86 PRO A O 1
ATOM 691 N N . MET A 1 87 ? 29.331 11.718 14.254 1.00 71.62 87 MET A N 1
ATOM 692 C CA . MET A 1 87 ? 30.635 12.325 14.404 1.00 71.62 87 MET A CA 1
ATOM 693 C C . MET A 1 87 ? 31.370 11.420 15.379 1.00 71.62 87 MET A C 1
ATOM 695 O O . MET A 1 87 ? 30.886 11.182 16.485 1.00 71.62 87 MET A O 1
ATOM 699 N N . GLU A 1 88 ? 32.476 10.846 14.935 1.00 74.50 88 GLU A N 1
ATOM 700 C CA . GLU A 1 88 ? 33.392 10.154 15.825 1.00 74.50 88 GLU A CA 1
ATOM 701 C C . GLU A 1 88 ? 34.053 11.247 16.669 1.00 74.50 88 GLU A C 1
ATOM 703 O O . GLU A 1 88 ? 34.920 11.983 16.199 1.00 74.50 88 GLU A O 1
ATOM 708 N N . ILE A 1 89 ? 33.509 11.477 17.864 1.00 75.81 89 ILE A N 1
ATOM 709 C CA . ILE A 1 89 ? 34.068 12.441 18.806 1.00 75.81 89 ILE A CA 1
ATOM 710 C C . ILE A 1 89 ? 35.280 11.756 19.425 1.00 75.81 89 ILE A C 1
ATOM 712 O O . ILE A 1 89 ? 35.134 10.810 20.196 1.00 75.81 89 ILE A O 1
ATOM 716 N N . ASP A 1 90 ? 36.470 12.221 19.064 1.00 79.75 90 ASP A N 1
ATOM 717 C CA . ASP A 1 90 ? 37.705 11.801 19.710 1.00 79.75 90 ASP A CA 1
ATOM 718 C C . ASP A 1 90 ? 37.741 12.371 21.136 1.00 79.75 90 ASP A C 1
ATOM 720 O O . ASP A 1 90 ? 38.057 13.542 21.356 1.00 79.75 90 ASP A O 1
ATOM 724 N N . LEU A 1 91 ? 37.369 11.533 22.107 1.00 76.12 91 LEU A N 1
ATOM 725 C CA . LEU A 1 91 ? 37.329 11.876 23.531 1.00 76.12 91 LEU A CA 1
ATOM 726 C C . LEU A 1 91 ? 38.715 12.242 24.086 1.00 76.12 91 LEU A C 1
ATOM 728 O O . LEU A 1 91 ? 38.785 12.885 25.127 1.00 76.12 91 LEU A O 1
ATOM 732 N N . SER A 1 92 ? 39.806 11.883 23.393 1.00 76.81 92 SER A N 1
ATOM 733 C CA . SER A 1 92 ? 41.168 12.273 23.783 1.00 76.81 92 SER A CA 1
ATOM 734 C C . SER A 1 92 ? 41.491 13.747 23.501 1.00 76.81 92 SER A C 1
ATOM 736 O O . SER A 1 92 ? 42.537 14.238 23.918 1.00 76.81 92 SER A O 1
ATOM 738 N N . LYS A 1 93 ? 40.593 14.466 22.810 1.00 74.00 93 LYS A N 1
ATOM 739 C CA . LYS A 1 93 ? 40.735 15.885 22.445 1.00 74.00 93 LYS A CA 1
ATOM 740 C C . LYS A 1 93 ? 39.762 16.815 23.171 1.00 74.00 93 LYS A C 1
ATOM 742 O O . LYS A 1 93 ? 39.650 17.982 22.796 1.00 74.00 93 LYS A O 1
ATOM 747 N N . LEU A 1 94 ? 39.032 16.312 24.166 1.00 72.69 94 LEU A N 1
ATOM 748 C CA . LEU A 1 94 ? 38.208 17.155 25.030 1.00 72.69 94 LEU A CA 1
ATOM 749 C C . LEU A 1 94 ? 39.107 17.827 26.092 1.00 72.69 94 LEU A C 1
ATOM 751 O O . LEU A 1 94 ? 39.959 17.131 26.645 1.00 72.69 94 LEU A O 1
ATOM 755 N N . PRO A 1 95 ? 38.970 19.148 26.327 1.00 69.12 95 PRO A N 1
ATOM 756 C CA . PRO A 1 95 ? 39.766 19.885 27.312 1.00 69.12 95 PRO A CA 1
ATOM 757 C C . PRO A 1 95 ? 39.435 19.509 28.760 1.00 69.12 95 PRO A C 1
ATOM 759 O O . PRO A 1 95 ? 38.284 19.083 29.020 1.00 69.12 95 PRO A O 1
#